Protein AF-A0A527YLE9-F1 (afdb_monomer)

Sequence (85 aa):
FVHAQEPVYEDAIGILRRGMMCTPYMEFIFPRLASSASDGVLEPYAIRSLEEANAYISSPLLGGRYRECVGTLQRLVNFSADTVF

Secondary structure (DSSP, 8-state):
-HHHHTTTHHHHHHHHHTT---HHHHHHHSPPB---TTS----TT-B-SHHHHHHHHHSTTHHHHHHHHHHHHHH-TTS-HHHH-

pLDDT: mean 77.14, std 12.68, range [49.44, 91.06]

Nearest PDB structures (foldseek):
  2jek-assembly1_A  TM=8.862E-01  e=1.121E-03  Mycobacterium tuberculos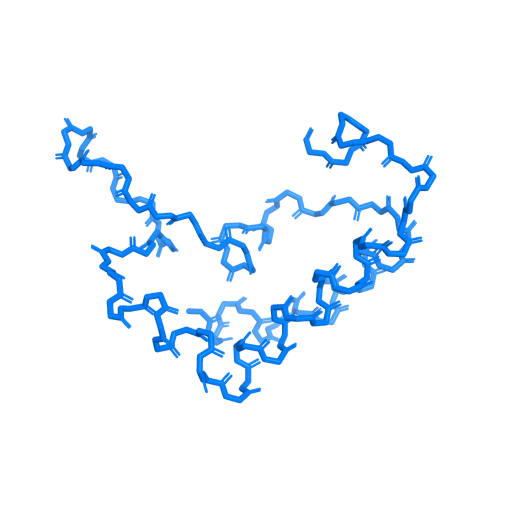is H37Rv

Radius of gyration: 13.51 Å; Cα contacts (8 Å, |Δi|>4): 68; chains: 1; bounding box: 25×30×38 Å

Mean predicted aligned error: 7.73 Å

Solvent-accessible surface area (backbone atoms only — not comparable to full-atom values): 5135 Å² total; per-residue (Å²): 94,69,80,73,35,66,88,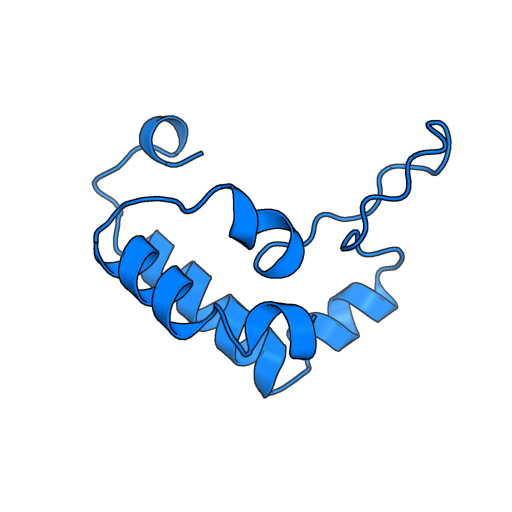41,42,71,59,49,51,52,40,38,70,72,68,41,64,59,76,91,53,37,52,61,63,57,49,48,70,57,71,74,88,81,76,81,72,77,60,96,47,46,36,84,42,72,66,54,49,49,52,43,53,69,30,74,64,56,22,45,51,38,51,51,51,52,55,41,56,66,68,40,73,90,55,57,64,77,80,52,101

Foldseek 3Di:
DCVLCVVCLVVQLVCLLVVEHDVVCCCQLVPAADDDCPPVDDPPRHDPDPVSVCVQLVPCVNVVSSVSSVVSNVVSVVDDVVRHD

Structure (mmCIF, N/CA/C/O backbone):
data_AF-A0A527YLE9-F1
#
_entry.id   AF-A0A527YLE9-F1
#
loop_
_atom_site.group_PDB
_atom_site.id
_atom_site.type_symbol
_atom_site.label_atom_id
_atom_site.label_alt_id
_atom_site.label_comp_id
_atom_site.label_asym_id
_atom_site.label_entity_id
_atom_site.label_seq_id
_atom_site.pdbx_PDB_ins_code
_atom_site.Cartn_x
_atom_site.Cartn_y
_atom_site.Cartn_z
_atom_site.occupancy
_atom_site.B_iso_or_equiv
_atom_site.auth_seq_id
_atom_site.auth_comp_id
_atom_site.auth_asym_id
_atom_site.auth_atom_id
_atom_site.pdbx_PDB_model_num
ATOM 1 N N . PHE A 1 1 ? 1.765 7.619 5.027 1.00 80.50 1 PHE A N 1
ATOM 2 C CA . PHE A 1 1 ? 1.579 6.631 3.941 1.00 80.50 1 PHE A CA 1
ATOM 3 C C . PHE A 1 1 ? 1.427 7.266 2.562 1.00 80.50 1 PHE A C 1
ATOM 5 O O . PHE A 1 1 ? 2.316 7.062 1.753 1.00 80.50 1 PHE A O 1
ATOM 12 N N . VAL A 1 2 ? 0.378 8.057 2.281 1.00 85.81 2 VAL A N 1
ATOM 13 C CA . VAL A 1 2 ? 0.130 8.603 0.922 1.00 85.81 2 VAL A CA 1
ATOM 14 C C . VAL A 1 2 ? 1.302 9.439 0.397 1.00 85.81 2 VAL A C 1
ATOM 16 O O . VAL A 1 2 ? 1.876 9.066 -0.616 1.00 85.81 2 VAL A O 1
ATOM 19 N N . HIS A 1 3 ? 1.724 10.481 1.124 1.0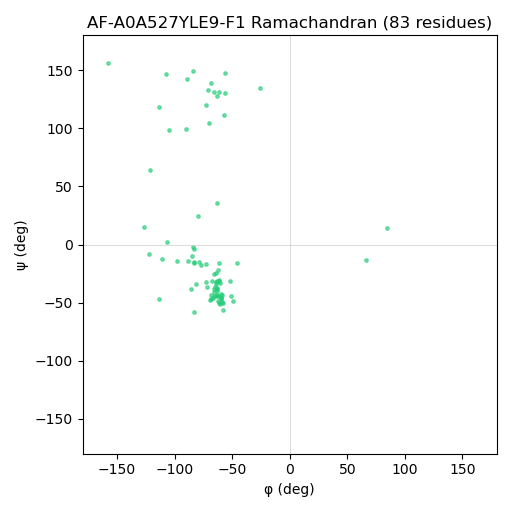0 85.62 3 HIS A N 1
ATOM 20 C CA . HIS A 1 3 ? 2.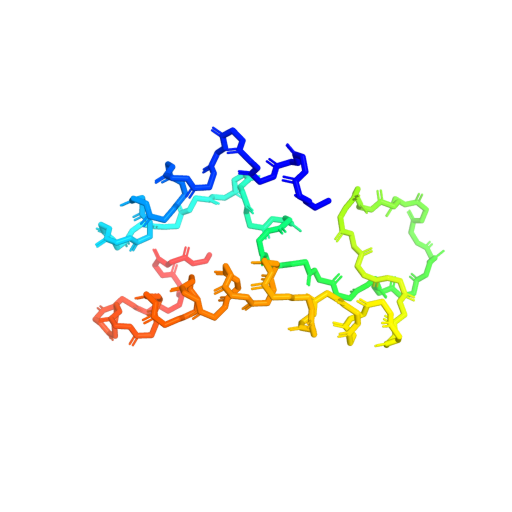865 11.326 0.733 1.00 85.62 3 HIS A CA 1
ATOM 21 C C . HIS A 1 3 ? 4.190 10.568 0.610 1.00 85.62 3 HIS A C 1
ATOM 23 O O . HIS A 1 3 ? 5.017 10.912 -0.222 1.00 85.62 3 HIS A O 1
ATOM 29 N N . ALA A 1 4 ? 4.388 9.534 1.431 1.00 84.06 4 ALA A N 1
ATOM 30 C CA . ALA A 1 4 ? 5.590 8.706 1.377 1.00 84.06 4 ALA A CA 1
ATOM 31 C C . ALA A 1 4 ? 5.605 7.814 0.128 1.00 84.06 4 ALA A C 1
ATOM 33 O O . ALA A 1 4 ? 6.655 7.612 -0.465 1.00 84.06 4 ALA A O 1
ATOM 34 N N . GLN A 1 5 ? 4.437 7.306 -0.280 1.00 83.31 5 GLN A N 1
ATOM 35 C CA . GLN A 1 5 ? 4.291 6.470 -1.468 1.00 83.31 5 GLN A CA 1
ATOM 36 C C . GLN A 1 5 ? 4.219 7.288 -2.759 1.00 83.31 5 GLN A C 1
ATOM 38 O O . GLN A 1 5 ? 4.682 6.821 -3.783 1.00 83.31 5 GLN A O 1
ATOM 43 N N . GLU A 1 6 ? 3.624 8.477 -2.755 1.00 86.44 6 GLU A N 1
ATOM 44 C CA . GLU A 1 6 ? 3.367 9.273 -3.962 1.00 86.44 6 GLU A CA 1
ATOM 45 C C . GLU A 1 6 ? 4.575 9.446 -4.905 1.00 86.44 6 GLU A C 1
ATOM 47 O O . GLU A 1 6 ? 4.414 9.135 -6.084 1.00 86.44 6 GLU A O 1
ATOM 52 N N . PRO A 1 7 ? 5.782 9.819 -4.436 1.00 87.69 7 PRO A N 1
ATOM 53 C CA . PRO A 1 7 ? 6.940 9.982 -5.319 1.00 87.69 7 PRO A CA 1
ATOM 54 C C . PRO A 1 7 ? 7.627 8.668 -5.726 1.00 87.69 7 PRO A C 1
ATOM 56 O O . PRO A 1 7 ? 8.446 8.677 -6.637 1.00 87.69 7 PRO A O 1
ATOM 59 N N . VAL A 1 8 ? 7.342 7.552 -5.049 1.00 84.31 8 VAL A N 1
ATOM 60 C CA . VAL A 1 8 ? 8.091 6.284 -5.198 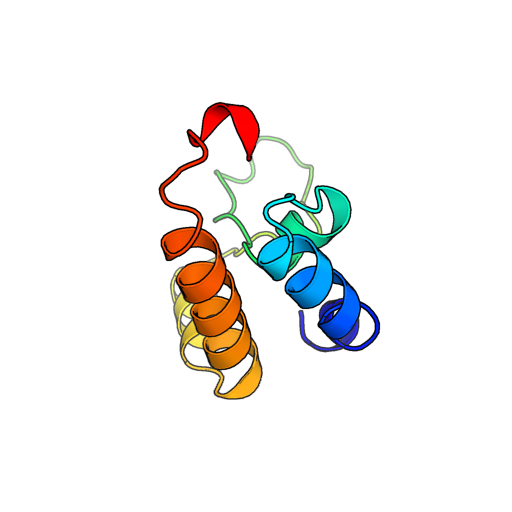1.00 84.31 8 VAL A CA 1
ATOM 61 C C . VAL A 1 8 ? 7.219 5.104 -5.614 1.00 84.31 8 VAL A C 1
ATOM 63 O O . VAL A 1 8 ? 7.740 4.034 -5.897 1.00 84.31 8 VAL A O 1
ATOM 66 N N . TYR A 1 9 ? 5.894 5.261 -5.645 1.00 85.62 9 TYR A N 1
ATOM 67 C CA . TYR A 1 9 ? 4.960 4.165 -5.891 1.00 85.62 9 TYR A CA 1
ATOM 68 C C . TYR A 1 9 ? 5.135 3.578 -7.290 1.00 85.62 9 TYR A C 1
ATOM 70 O O . TYR A 1 9 ? 5.165 2.359 -7.436 1.00 85.62 9 TYR A O 1
ATOM 78 N N . GLU A 1 10 ? 5.282 4.437 -8.301 1.00 86.31 10 GLU A N 1
ATOM 79 C CA . GLU A 1 10 ? 5.500 3.999 -9.683 1.00 86.31 10 GLU A CA 1
ATOM 80 C C . GLU A 1 10 ? 6.818 3.230 -9.838 1.00 86.31 10 GLU A C 1
ATOM 82 O O . GLU A 1 10 ? 6.870 2.208 -10.526 1.00 86.31 10 GLU A O 1
ATOM 87 N N . ASP A 1 11 ? 7.862 3.667 -9.135 1.00 86.75 11 ASP A N 1
ATOM 88 C CA . ASP A 1 11 ? 9.156 2.987 -9.115 1.00 86.75 11 ASP A CA 1
ATOM 89 C C . ASP A 1 11 ? 9.051 1.639 -8.386 1.00 86.75 11 ASP A C 1
ATOM 91 O O . ASP A 1 11 ? 9.424 0.592 -8.917 1.00 86.75 11 ASP A O 1
ATOM 95 N N . ALA A 1 12 ? 8.416 1.633 -7.210 1.00 85.06 12 ALA A N 1
ATOM 96 C CA . ALA A 1 12 ? 8.204 0.444 -6.397 1.00 85.06 12 ALA A CA 1
ATOM 97 C C . ALA A 1 12 ? 7.416 -0.636 -7.152 1.00 85.06 12 ALA A C 1
ATOM 99 O O . ALA A 1 12 ? 7.853 -1.786 -7.211 1.00 85.06 12 ALA A O 1
ATOM 100 N N . ILE A 1 13 ? 6.284 -0.286 -7.777 1.00 85.56 13 ILE A N 1
ATOM 101 C CA . ILE A 1 13 ? 5.504 -1.252 -8.560 1.00 85.56 13 ILE A CA 1
ATOM 102 C C . ILE A 1 13 ? 6.262 -1.696 -9.818 1.00 85.56 13 ILE A C 1
ATOM 104 O O . ILE A 1 13 ? 6.138 -2.849 -10.228 1.00 85.56 13 ILE A O 1
ATOM 108 N N . GLY A 1 14 ? 7.087 -0.827 -10.410 1.00 86.69 14 GLY A N 1
ATOM 109 C CA . GLY A 1 14 ? 7.978 -1.171 -11.516 1.00 86.69 14 GLY A CA 1
ATOM 110 C C . GLY A 1 14 ? 9.016 -2.229 -11.133 1.00 86.69 14 GLY A C 1
ATOM 111 O O . GLY A 1 14 ? 9.216 -3.188 -11.880 1.00 86.69 14 GLY A O 1
ATOM 112 N N . ILE A 1 15 ? 9.633 -2.094 -9.958 1.00 82.81 15 ILE A N 1
ATOM 113 C CA . ILE A 1 15 ? 10.600 -3.053 -9.404 1.00 82.81 15 ILE A CA 1
ATOM 114 C C . ILE A 1 15 ? 9.906 -4.382 -9.074 1.00 82.81 15 ILE A C 1
ATOM 116 O O . ILE A 1 15 ? 10.369 -5.440 -9.509 1.00 82.81 15 ILE A O 1
ATOM 120 N N . LEU A 1 16 ? 8.739 -4.328 -8.422 1.00 82.06 16 LEU A N 1
ATOM 121 C CA . LEU A 1 16 ? 7.931 -5.514 -8.115 1.00 82.06 16 LEU A CA 1
ATOM 122 C C . LEU A 1 16 ? 7.512 -6.262 -9.387 1.00 82.06 16 LEU A C 1
ATOM 124 O O . LEU A 1 16 ? 7.615 -7.482 -9.456 1.00 82.06 16 LEU A O 1
ATOM 128 N N . ARG A 1 17 ? 7.100 -5.550 -10.442 1.00 82.94 17 ARG A N 1
ATOM 129 C CA . ARG A 1 17 ? 6.755 -6.162 -11.739 1.00 82.94 17 ARG A CA 1
ATOM 130 C C . ARG A 1 17 ? 7.943 -6.843 -12.418 1.00 82.94 17 ARG A C 1
ATOM 132 O O . ARG A 1 17 ? 7.732 -7.750 -13.216 1.00 82.94 17 ARG A O 1
ATOM 139 N N . ARG A 1 18 ? 9.175 -6.426 -12.111 1.00 82.44 18 ARG A N 1
ATOM 140 C CA . ARG A 1 18 ? 10.412 -7.053 -12.606 1.00 82.44 18 ARG A CA 1
ATOM 141 C C . ARG A 1 18 ? 10.849 -8.263 -11.779 1.00 82.44 18 ARG A C 1
ATOM 143 O O . ARG A 1 18 ? 11.838 -8.892 -12.135 1.00 82.44 18 ARG A O 1
ATOM 150 N N . GLY A 1 19 ? 10.133 -8.597 -10.707 1.00 77.19 19 GLY A N 1
ATOM 151 C CA . GLY A 1 19 ? 10.467 -9.730 -9.850 1.00 77.19 19 GLY A CA 1
ATOM 152 C C . GLY A 1 19 ? 11.500 -9.436 -8.771 1.00 77.19 19 GLY A C 1
ATOM 153 O O . GLY A 1 19 ? 12.040 -10.366 -8.188 1.00 77.19 19 GLY A O 1
ATOM 154 N N . MET A 1 20 ? 11.781 -8.162 -8.503 1.00 73.69 20 MET A N 1
ATOM 155 C CA . MET A 1 20 ? 12.689 -7.750 -7.436 1.00 73.69 20 MET A CA 1
ATOM 156 C C . MET A 1 20 ? 11.890 -7.136 -6.288 1.00 73.69 20 MET A C 1
ATOM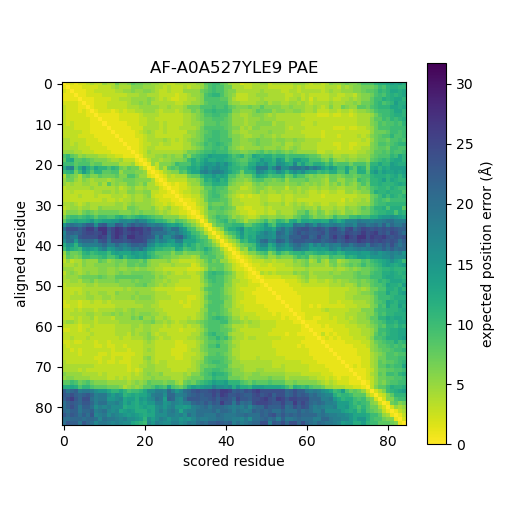 158 O O . MET A 1 20 ? 10.875 -6.475 -6.515 1.00 73.69 20 MET A O 1
ATOM 162 N N . MET A 1 21 ? 12.350 -7.317 -5.051 1.00 68.06 21 MET A N 1
ATOM 163 C CA . MET A 1 21 ? 11.843 -6.525 -3.933 1.00 68.06 21 MET A CA 1
ATOM 164 C C . MET A 1 21 ? 12.641 -5.250 -3.761 1.00 68.06 21 MET A C 1
ATOM 166 O O . MET A 1 21 ? 13.860 -5.229 -3.907 1.00 68.06 21 MET A O 1
ATOM 170 N N . CYS A 1 22 ? 11.933 -4.184 -3.405 1.00 67.12 22 CYS A N 1
ATOM 171 C CA . CYS A 1 22 ? 12.551 -2.927 -3.036 1.00 67.12 22 CYS A CA 1
ATOM 172 C C . CYS A 1 22 ? 12.483 -2.747 -1.519 1.00 67.12 22 CYS A C 1
ATOM 174 O O . CYS A 1 22 ? 11.463 -2.305 -0.990 1.00 67.12 22 CYS A O 1
ATOM 176 N N . THR A 1 23 ? 13.575 -3.070 -0.830 1.00 64.56 23 THR A N 1
ATOM 177 C CA . THR A 1 23 ? 13.713 -2.991 0.631 1.00 64.56 23 THR A CA 1
ATOM 178 C C . THR A 1 23 ? 13.304 -1.634 1.242 1.00 64.56 23 THR A C 1
ATOM 180 O O . THR A 1 23 ? 12.552 -1.655 2.214 1.00 64.56 23 THR A O 1
ATOM 183 N N . PRO A 1 24 ? 13.680 -0.451 0.697 1.00 73.62 24 PRO A N 1
ATOM 184 C CA . PRO A 1 24 ? 13.363 0.831 1.344 1.00 73.62 24 PRO A CA 1
ATOM 185 C C . PRO A 1 24 ? 11.883 1.236 1.263 1.00 73.62 24 PRO A C 1
ATOM 187 O O . PRO A 1 24 ? 11.450 2.118 2.000 1.00 73.62 24 PRO A O 1
ATOM 190 N N . TYR A 1 25 ? 11.095 0.633 0.367 1.00 78.56 25 TYR A N 1
ATOM 191 C CA . TYR A 1 25 ? 9.682 0.991 0.185 1.00 78.56 25 TYR A CA 1
ATOM 192 C C . TYR A 1 25 ? 8.725 0.054 0.925 1.00 78.56 25 TYR A C 1
ATOM 194 O O . TYR A 1 25 ? 7.545 0.368 1.103 1.00 78.56 25 TYR A O 1
ATOM 202 N N . MET A 1 26 ? 9.225 -1.095 1.385 1.00 77.25 26 MET A N 1
ATOM 203 C CA . MET A 1 26 ? 8.405 -2.107 2.044 1.00 77.25 26 MET A CA 1
ATOM 204 C C . MET A 1 26 ? 7.797 -1.615 3.352 1.00 77.25 26 MET A C 1
ATOM 206 O O . MET A 1 26 ? 6.660 -1.967 3.635 1.00 77.25 26 MET A O 1
ATOM 210 N N . GLU A 1 27 ? 8.483 -0.756 4.106 1.00 77.06 27 GLU A N 1
ATOM 211 C CA . GLU A 1 27 ? 8.006 -0.303 5.419 1.00 77.06 27 GLU A CA 1
ATOM 212 C C . GLU A 1 27 ? 6.668 0.445 5.359 1.00 77.06 27 GLU A C 1
ATOM 214 O O . GLU A 1 27 ? 5.856 0.354 6.274 1.00 77.06 27 GLU A O 1
ATOM 219 N N . PHE A 1 28 ? 6.397 1.163 4.266 1.00 81.69 28 PHE A N 1
ATOM 220 C CA . PHE A 1 28 ? 5.159 1.931 4.097 1.00 81.69 28 PHE A CA 1
ATOM 221 C C . PHE A 1 28 ? 4.208 1.369 3.033 1.00 81.69 28 PHE A C 1
ATOM 223 O O . PHE A 1 28 ? 3.050 1.804 2.971 1.00 81.69 28 PHE A O 1
ATOM 230 N N . ILE A 1 29 ? 4.658 0.431 2.191 1.00 81.81 29 ILE A N 1
ATOM 231 C CA . ILE A 1 29 ? 3.796 -0.357 1.289 1.00 81.81 29 ILE A CA 1
ATOM 232 C C . ILE A 1 29 ? 3.228 -1.582 2.019 1.00 81.81 29 ILE A C 1
ATOM 234 O O . ILE A 1 29 ? 2.056 -1.899 1.847 1.00 81.81 29 ILE A O 1
ATOM 238 N N . PHE A 1 30 ? 4.027 -2.226 2.868 1.00 82.44 30 PHE A N 1
ATOM 239 C CA . PHE A 1 30 ? 3.665 -3.368 3.711 1.00 82.44 30 PHE A CA 1
ATOM 240 C C . PHE A 1 30 ? 3.903 -3.036 5.189 1.00 82.44 30 PHE A C 1
ATOM 242 O O . PHE A 1 30 ? 4.758 -3.645 5.837 1.00 82.44 30 PHE A O 1
ATOM 249 N N . PRO A 1 31 ? 3.163 -2.059 5.738 1.00 81.44 31 PRO A N 1
ATOM 250 C CA . PRO A 1 31 ? 3.351 -1.655 7.120 1.00 81.44 31 PRO A CA 1
ATOM 251 C C . PRO A 1 31 ? 3.067 -2.817 8.074 1.00 81.44 31 PRO A C 1
ATOM 253 O O . PRO A 1 31 ? 2.053 -3.513 7.966 1.00 81.44 31 PRO A O 1
ATOM 256 N N . ARG A 1 32 ? 3.991 -3.039 9.011 1.00 81.69 32 ARG A N 1
ATOM 257 C CA . ARG A 1 32 ? 3.874 -4.081 10.035 1.00 81.69 32 ARG A CA 1
ATOM 258 C C . ARG A 1 32 ? 3.052 -3.560 11.207 1.00 81.69 32 ARG A C 1
ATOM 260 O O . ARG A 1 32 ? 3.065 -2.367 11.510 1.00 81.69 32 ARG A O 1
ATOM 267 N N . LEU A 1 33 ? 2.338 -4.461 11.879 1.00 80.38 33 LEU A N 1
ATOM 268 C CA . LEU A 1 33 ? 1.714 -4.130 13.156 1.00 80.38 33 LEU A CA 1
ATOM 269 C C . LEU A 1 33 ? 2.824 -3.855 14.175 1.00 80.38 33 LEU A C 1
ATOM 271 O O . LEU A 1 33 ? 3.752 -4.658 14.295 1.00 80.38 33 LEU A O 1
ATOM 275 N N . ALA A 1 34 ? 2.722 -2.742 14.897 1.00 78.06 34 ALA A N 1
ATOM 276 C CA . ALA A 1 34 ? 3.629 -2.422 15.984 1.00 78.06 34 ALA A CA 1
ATOM 277 C C . ALA A 1 34 ? 3.583 -3.562 17.012 1.00 78.06 34 ALA A C 1
ATOM 279 O O . ALA A 1 34 ? 2.565 -3.781 17.673 1.00 78.06 34 ALA A O 1
ATOM 280 N N . SER A 1 35 ? 4.679 -4.315 17.126 1.00 62.19 35 SER A N 1
ATOM 281 C CA . SER A 1 35 ? 4.857 -5.229 18.250 1.00 62.19 35 SER A CA 1
ATOM 282 C C . SER A 1 35 ? 5.046 -4.368 19.499 1.00 62.19 35 SER A C 1
ATOM 284 O O . SER A 1 35 ? 5.674 -3.317 19.409 1.00 62.19 35 SER A O 1
ATOM 286 N N . SER A 1 36 ? 4.427 -4.763 20.615 1.00 58.09 36 SER A N 1
ATOM 287 C CA . SER A 1 36 ? 4.333 -4.025 21.887 1.00 58.09 36 SER A CA 1
ATOM 288 C C . SER A 1 36 ? 5.478 -3.032 22.139 1.00 58.09 36 SER A C 1
ATOM 290 O O . SER A 1 36 ? 6.643 -3.391 21.985 1.00 58.09 36 SER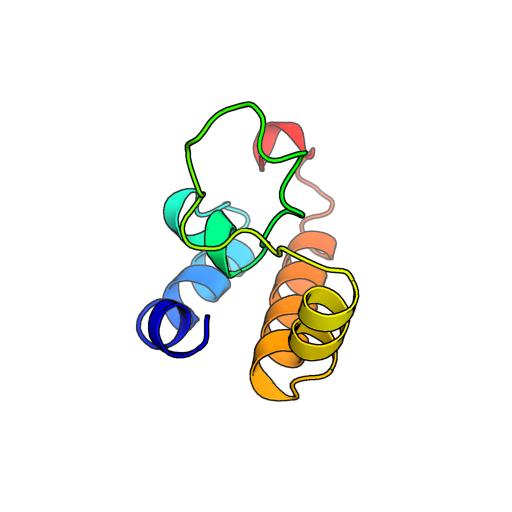 A O 1
ATOM 292 N N . ALA A 1 37 ? 5.130 -1.815 22.578 1.00 52.47 37 ALA A N 1
ATOM 293 C CA . ALA A 1 37 ? 5.982 -0.632 22.778 1.00 52.47 37 ALA A CA 1
ATOM 294 C C . ALA A 1 37 ? 7.094 -0.772 23.848 1.00 52.47 37 ALA A C 1
ATOM 296 O O . ALA A 1 37 ? 7.392 0.170 24.578 1.00 52.47 37 ALA A O 1
ATOM 297 N N . SER A 1 38 ? 7.697 -1.950 23.977 1.00 52.53 38 SER A N 1
ATOM 298 C CA . SER A 1 38 ? 8.768 -2.251 24.919 1.00 52.53 38 SER A CA 1
ATOM 299 C C . SER A 1 38 ? 10.149 -1.834 24.411 1.00 52.53 38 SER A C 1
ATOM 301 O O . SER A 1 38 ? 11.048 -1.724 25.234 1.00 52.53 38 SER A O 1
ATOM 303 N N . ASP A 1 39 ? 10.322 -1.549 23.113 1.00 49.44 39 ASP A N 1
ATOM 304 C CA . ASP A 1 39 ? 11.647 -1.237 22.543 1.00 49.44 39 ASP A CA 1
ATOM 305 C C . ASP A 1 39 ? 11.871 0.246 22.191 1.00 49.44 39 ASP A C 1
ATOM 307 O O . ASP A 1 39 ? 12.929 0.622 21.707 1.00 49.44 39 ASP A O 1
ATOM 311 N N . GLY A 1 40 ? 10.903 1.135 22.447 1.00 50.06 40 GLY A N 1
ATOM 312 C CA . GLY A 1 40 ? 11.088 2.595 22.330 1.00 50.06 40 GLY A CA 1
ATOM 313 C C . GLY A 1 40 ? 11.345 3.147 20.915 1.00 50.06 40 GLY A C 1
ATOM 314 O O . GLY A 1 40 ? 11.208 4.352 20.706 1.00 50.06 40 GLY A O 1
ATOM 315 N N . VAL A 1 41 ? 11.648 2.298 19.931 1.00 53.75 41 VAL A N 1
ATOM 316 C CA . VAL A 1 41 ? 11.809 2.675 18.527 1.00 53.75 41 VAL A CA 1
ATOM 317 C C . VAL A 1 41 ? 10.456 2.563 17.837 1.00 53.75 41 VAL A C 1
ATOM 319 O O . VAL A 1 41 ? 9.995 1.485 17.467 1.00 53.75 41 VAL A O 1
ATOM 322 N N . LEU A 1 42 ? 9.785 3.704 17.681 1.00 58.47 42 LEU A N 1
ATOM 323 C CA . LEU A 1 42 ? 8.654 3.801 16.770 1.00 58.47 42 LEU A CA 1
ATOM 324 C C . LEU A 1 42 ? 9.178 3.717 15.336 1.00 58.47 42 LEU A C 1
ATOM 326 O O . LEU A 1 42 ? 9.705 4.702 14.818 1.00 58.47 42 LEU A O 1
ATOM 330 N N . GLU A 1 43 ? 8.998 2.567 14.684 1.00 69.31 43 GLU A N 1
ATOM 331 C CA . GLU A 1 43 ? 9.142 2.512 13.231 1.00 69.31 43 GLU A CA 1
ATOM 332 C C . GLU A 1 43 ? 8.176 3.538 12.608 1.00 69.31 43 GLU A C 1
ATOM 334 O O . GLU A 1 43 ? 6.991 3.581 12.973 1.00 69.31 43 GLU A O 1
ATOM 339 N N . PRO A 1 44 ? 8.654 4.396 11.690 1.00 70.12 44 PRO A N 1
ATOM 340 C CA . PRO A 1 44 ? 7.909 5.563 11.212 1.00 70.12 44 PRO A CA 1
ATOM 341 C C . PRO A 1 44 ? 6.587 5.212 10.510 1.00 70.12 44 PRO A C 1
ATOM 343 O O . PRO A 1 44 ? 5.725 6.079 10.359 1.00 70.12 44 PRO A O 1
ATOM 346 N N . TYR A 1 45 ? 6.407 3.949 10.112 1.00 75.75 45 TYR A N 1
ATOM 347 C CA . TYR A 1 45 ? 5.247 3.452 9.374 1.00 75.75 45 TYR A CA 1
ATOM 348 C C . TYR A 1 45 ? 4.567 2.234 10.018 1.00 75.75 45 TYR A C 1
ATOM 350 O O . TYR A 1 45 ? 3.757 1.577 9.363 1.00 75.75 45 TYR A O 1
ATOM 358 N N . ALA A 1 46 ? 4.853 1.932 11.288 1.00 81.50 46 ALA A N 1
ATOM 359 C CA . ALA A 1 46 ? 4.194 0.828 11.980 1.00 81.50 46 ALA A CA 1
ATOM 360 C C . ALA A 1 46 ? 2.725 1.139 12.297 1.00 81.50 46 ALA A C 1
ATOM 362 O O . ALA A 1 46 ? 2.406 2.188 12.863 1.00 81.50 46 ALA A O 1
ATOM 363 N N . ILE A 1 47 ? 1.846 0.179 11.996 1.00 84.69 47 ILE A N 1
ATOM 364 C CA . ILE A 1 47 ? 0.424 0.262 12.325 1.00 84.69 47 ILE A CA 1
ATOM 365 C C . ILE A 1 47 ? 0.243 0.061 13.825 1.00 84.69 47 ILE A C 1
ATOM 367 O O . ILE A 1 47 ? 0.570 -0.999 14.358 1.00 84.69 47 ILE A O 1
ATOM 371 N N . ARG A 1 48 ? -0.329 1.048 14.514 1.00 82.88 48 ARG A N 1
ATOM 372 C CA . ARG A 1 48 ? -0.429 1.029 15.986 1.00 82.88 48 ARG A CA 1
ATOM 373 C C . ARG A 1 48 ? -1.678 0.343 16.521 1.00 82.88 48 ARG A C 1
ATOM 375 O O . ARG A 1 48 ? -1.774 0.084 17.718 1.00 82.88 48 ARG A O 1
ATOM 382 N N . SER A 1 49 ? -2.675 0.100 15.676 1.00 83.62 49 SER A N 1
ATOM 383 C CA . SER A 1 49 ? -3.973 -0.428 16.100 1.00 83.62 49 SER A CA 1
ATOM 384 C C . SER A 1 49 ? -4.710 -1.116 14.959 1.00 83.62 49 SER A C 1
ATOM 386 O O . SER A 1 49 ? -4.515 -0.804 13.786 1.00 83.62 49 SER A O 1
ATOM 388 N N . LEU A 1 50 ? -5.621 -2.023 15.311 1.00 84.25 50 LEU A N 1
ATOM 389 C CA . LEU A 1 50 ? -6.464 -2.718 14.339 1.00 84.25 50 LEU A CA 1
ATOM 390 C C . LEU A 1 50 ? -7.393 -1.752 13.579 1.00 84.25 50 LEU A C 1
ATOM 392 O O . LEU A 1 50 ? -7.671 -1.972 12.403 1.00 84.25 50 LEU A O 1
ATOM 396 N N . GLU A 1 51 ? -7.828 -0.656 14.206 1.00 87.12 51 GLU A N 1
ATOM 397 C CA . GLU A 1 51 ? -8.565 0.419 13.523 1.00 87.12 51 GLU A CA 1
ATOM 398 C C . GLU A 1 51 ? -7.722 1.100 12.440 1.00 87.12 51 GLU A C 1
ATOM 400 O O . GLU A 1 51 ? -8.197 1.296 11.324 1.00 87.12 51 GLU A O 1
ATOM 405 N N . GLU A 1 52 ? -6.452 1.388 12.727 1.00 85.19 52 GLU A N 1
ATOM 406 C CA . GLU A 1 52 ? -5.530 1.986 11.759 1.00 85.19 52 GLU A CA 1
ATOM 407 C C . GLU A 1 52 ? -5.247 1.022 10.593 1.00 85.19 52 GLU A C 1
ATOM 409 O O . GLU A 1 52 ? -5.249 1.441 9.435 1.00 85.19 52 GLU A O 1
ATOM 414 N N . ALA A 1 53 ? -5.126 -0.285 10.869 1.00 87.44 53 ALA A N 1
ATOM 415 C CA . ALA A 1 53 ? -5.024 -1.316 9.831 1.00 87.44 53 ALA A CA 1
ATOM 416 C C . ALA A 1 53 ? -6.251 -1.336 8.913 1.00 87.44 53 ALA A C 1
ATOM 418 O O . ALA A 1 53 ? -6.127 -1.358 7.685 1.00 87.44 53 ALA A O 1
ATOM 419 N N . ASN A 1 54 ? -7.448 -1.299 9.503 1.00 88.56 54 ASN A N 1
ATOM 420 C CA . ASN A 1 54 ? -8.691 -1.277 8.743 1.00 88.56 54 ASN A CA 1
ATOM 421 C C . ASN A 1 54 ? -8.833 0.009 7.930 1.00 88.56 54 ASN A C 1
ATOM 423 O O . ASN A 1 54 ? -9.237 -0.059 6.770 1.00 88.56 54 ASN A O 1
ATOM 427 N N . ALA A 1 55 ? -8.465 1.162 8.490 1.00 89.38 55 ALA A N 1
ATOM 428 C CA . ALA A 1 55 ? -8.473 2.435 7.780 1.00 89.38 55 ALA A CA 1
ATOM 429 C C . ALA A 1 55 ? -7.488 2.433 6.597 1.00 89.38 55 ALA A C 1
ATOM 431 O O . ALA A 1 55 ? -7.828 2.905 5.510 1.00 89.38 55 ALA A O 1
ATOM 432 N N . TYR A 1 56 ? -6.301 1.843 6.774 1.00 87.62 56 TYR A N 1
ATOM 433 C CA . TYR A 1 56 ? -5.306 1.695 5.713 1.00 87.62 56 TYR A CA 1
ATOM 434 C C . TYR A 1 56 ? -5.849 0.862 4.544 1.00 87.62 56 TYR A C 1
ATOM 436 O O . TYR A 1 56 ? -5.819 1.310 3.399 1.00 87.62 56 TYR A O 1
ATOM 444 N N . ILE A 1 57 ? -6.396 -0.326 4.827 1.00 86.25 57 ILE A N 1
ATOM 445 C CA . ILE A 1 57 ? -6.903 -1.244 3.792 1.00 86.25 57 ILE A CA 1
ATOM 446 C C . ILE A 1 57 ? -8.212 -0.741 3.166 1.00 86.25 57 ILE A C 1
ATOM 448 O O . ILE A 1 57 ? -8.454 -0.977 1.982 1.00 86.25 57 ILE A O 1
ATOM 452 N N . SER A 1 58 ? -9.058 -0.050 3.932 1.00 91.06 58 SER A N 1
ATOM 453 C CA . SER A 1 58 ? -10.335 0.488 3.437 1.00 91.06 58 SER A CA 1
ATOM 454 C C . SER A 1 58 ? -10.161 1.746 2.588 1.00 91.06 58 SER A C 1
ATOM 456 O O . SER A 1 58 ? -11.069 2.118 1.847 1.00 91.06 58 SER A O 1
ATOM 458 N N . SER A 1 59 ? -9.005 2.410 2.671 1.00 90.31 59 SER A N 1
ATOM 459 C CA . SER A 1 59 ? -8.705 3.556 1.821 1.00 90.31 59 SER A CA 1
ATOM 460 C C . SER A 1 59 ? -8.669 3.126 0.348 1.00 90.31 59 SER A C 1
ATOM 462 O O . SER A 1 59 ? -7.914 2.214 0.002 1.00 90.31 59 SER A O 1
ATOM 464 N N . PRO A 1 60 ? -9.411 3.794 -0.555 1.00 89.69 60 PRO A N 1
ATOM 465 C CA . PRO A 1 60 ? -9.422 3.436 -1.974 1.00 89.69 60 PRO A CA 1
ATOM 466 C C . PRO A 1 60 ? -8.036 3.567 -2.615 1.00 89.69 60 PRO A C 1
ATOM 468 O O . PRO A 1 60 ? -7.695 2.806 -3.516 1.00 89.69 60 PRO A O 1
ATOM 471 N N . LEU A 1 61 ? -7.216 4.498 -2.119 1.00 89.50 61 LEU A N 1
ATOM 472 C CA . LEU A 1 61 ? -5.865 4.719 -2.616 1.00 89.50 61 LEU A CA 1
ATOM 473 C C . LEU A 1 61 ? -4.872 3.742 -1.974 1.00 89.50 61 LEU A C 1
ATOM 475 O O . LEU A 1 61 ? -4.243 2.969 -2.688 1.00 89.50 61 LEU A O 1
ATOM 479 N N . LEU A 1 62 ? -4.743 3.729 -0.641 1.00 88.81 62 LEU A N 1
ATOM 480 C CA . LEU A 1 62 ? -3.748 2.877 0.034 1.00 88.81 62 LEU A CA 1
ATOM 481 C C . LEU A 1 62 ? -4.086 1.388 -0.088 1.00 88.81 62 LEU A C 1
ATOM 483 O O . LEU A 1 62 ? -3.216 0.589 -0.422 1.00 88.81 62 LEU A O 1
ATOM 487 N N . GLY A 1 63 ? -5.353 1.018 0.100 1.00 88.19 63 GLY A N 1
ATOM 488 C CA . GLY A 1 63 ? -5.828 -0.350 -0.082 1.00 88.19 63 GLY A CA 1
ATOM 489 C C . GLY A 1 63 ? -5.732 -0.820 -1.533 1.00 88.19 63 GLY A C 1
ATOM 490 O O . GLY A 1 63 ? -5.374 -1.973 -1.781 1.00 88.19 63 GLY A O 1
ATOM 491 N N . GLY A 1 64 ? -5.989 0.072 -2.497 1.00 90.62 64 GLY A N 1
ATOM 492 C CA . GLY A 1 64 ? -5.791 -0.202 -3.922 1.00 90.62 64 GLY A CA 1
ATOM 493 C C . GLY A 1 64 ? -4.329 -0.508 -4.244 1.00 90.62 64 GLY A C 1
ATOM 494 O O . GLY A 1 64 ? -4.028 -1.562 -4.805 1.00 90.62 64 GLY A O 1
ATOM 495 N N . ARG A 1 65 ? -3.418 0.362 -3.792 1.00 89.50 65 ARG A N 1
ATOM 496 C CA . ARG A 1 65 ? -1.966 0.189 -3.940 1.00 89.50 65 ARG A CA 1
ATOM 497 C C . ARG A 1 65 ? -1.461 -1.089 -3.273 1.00 89.50 65 ARG A C 1
ATOM 499 O O . ARG A 1 65 ? -0.717 -1.850 -3.881 1.00 89.50 65 ARG A O 1
ATOM 506 N N . TYR A 1 66 ? -1.917 -1.370 -2.054 1.00 88.38 66 TYR A N 1
ATOM 507 C CA . TYR A 1 66 ? -1.572 -2.593 -1.331 1.00 88.38 66 TYR A CA 1
ATOM 508 C C . TYR A 1 66 ? -1.971 -3.849 -2.115 1.00 88.38 66 TYR A C 1
ATOM 510 O O . TYR A 1 66 ? -1.147 -4.732 -2.345 1.00 88.38 66 TYR A O 1
ATOM 518 N N . ARG A 1 67 ? -3.226 -3.919 -2.581 1.00 88.75 67 ARG A N 1
ATOM 519 C CA . AR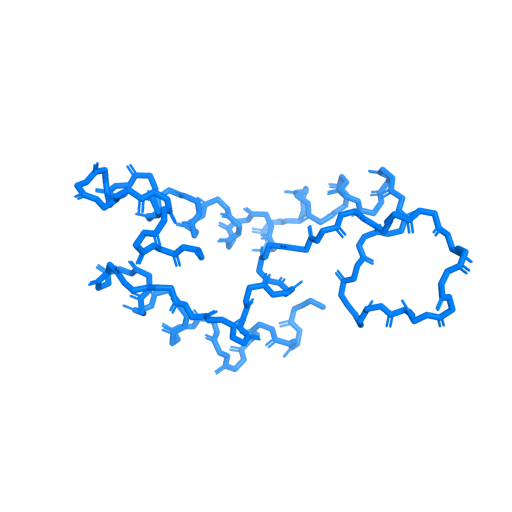G A 1 67 ? -3.727 -5.057 -3.368 1.00 88.75 67 ARG A CA 1
ATOM 520 C C . ARG A 1 67 ? -2.990 -5.213 -4.695 1.00 88.75 67 ARG A C 1
ATOM 522 O O . ARG A 1 67 ? -2.743 -6.342 -5.107 1.00 88.75 67 ARG A O 1
ATOM 529 N N . GLU A 1 68 ? -2.626 -4.114 -5.351 1.00 89.19 68 GLU A N 1
ATOM 530 C CA . GLU A 1 68 ? -1.850 -4.151 -6.592 1.00 89.19 68 GLU A CA 1
ATOM 531 C C . GLU A 1 68 ? -0.432 -4.699 -6.366 1.00 89.19 68 GLU A C 1
ATOM 533 O O . GLU A 1 68 ? 0.015 -5.579 -7.110 1.00 89.19 68 GLU A O 1
ATOM 538 N N . CYS A 1 69 ? 0.252 -4.252 -5.309 1.00 86.81 69 CYS A N 1
ATOM 539 C CA . CYS A 1 69 ? 1.561 -4.776 -4.919 1.00 86.81 69 CYS A CA 1
ATOM 540 C C . CYS A 1 69 ? 1.490 -6.265 -4.551 1.00 86.81 69 CYS A C 1
ATOM 542 O O . CYS A 1 69 ? 2.264 -7.059 -5.085 1.00 86.81 69 CYS A O 1
ATOM 544 N N . VAL A 1 70 ? 0.531 -6.670 -3.706 1.00 85.44 70 VAL A N 1
ATOM 545 C CA . VAL A 1 70 ? 0.311 -8.083 -3.339 1.00 85.44 70 VAL A CA 1
ATOM 546 C C . VAL A 1 70 ? -0.004 -8.927 -4.570 1.00 85.44 70 VAL A C 1
ATOM 548 O O . VAL A 1 70 ? 0.593 -9.981 -4.753 1.00 85.44 70 VAL A O 1
ATOM 551 N N . GLY A 1 71 ? -0.899 -8.464 -5.445 1.00 87.12 71 GLY A N 1
ATOM 552 C CA . GLY A 1 71 ? -1.253 -9.177 -6.671 1.00 87.12 71 GLY A CA 1
ATOM 553 C C . GLY A 1 71 ? -0.077 -9.301 -7.640 1.00 87.12 71 GLY A C 1
ATOM 554 O O . GLY A 1 71 ? 0.036 -10.297 -8.349 1.00 87.12 71 GLY A O 1
ATOM 555 N N . THR A 1 72 ? 0.824 -8.319 -7.657 1.00 86.12 72 THR A N 1
ATOM 556 C CA . THR A 1 72 ? 2.067 -8.390 -8.434 1.00 86.12 72 THR A CA 1
ATOM 557 C C . THR A 1 72 ? 3.010 -9.431 -7.841 1.00 86.12 72 THR A C 1
ATOM 559 O O . THR A 1 72 ? 3.455 -10.306 -8.577 1.00 86.12 72 THR A O 1
ATOM 562 N N . LEU A 1 73 ? 3.228 -9.415 -6.522 1.00 78.56 73 LEU A N 1
ATOM 563 C CA . LEU A 1 73 ? 4.038 -10.416 -5.818 1.00 78.56 73 LEU A CA 1
ATOM 564 C C . LEU A 1 73 ? 3.502 -11.837 -5.999 1.00 78.56 73 LEU A C 1
ATOM 566 O O . LEU A 1 73 ? 4.259 -12.754 -6.294 1.00 78.56 73 LEU A O 1
ATOM 570 N N . GLN A 1 74 ? 2.185 -12.017 -5.904 1.00 79.69 74 GLN A N 1
ATOM 571 C CA . GLN A 1 74 ? 1.530 -13.304 -6.127 1.00 79.69 74 GLN A CA 1
ATOM 572 C C . GLN A 1 74 ? 1.706 -13.837 -7.549 1.00 79.69 74 GLN A C 1
ATOM 574 O O . GLN A 1 74 ? 1.551 -15.033 -7.743 1.00 79.69 74 GLN A O 1
ATOM 579 N N . ARG A 1 75 ? 2.006 -13.001 -8.551 1.00 79.12 75 ARG A N 1
ATOM 580 C CA . ARG A 1 75 ? 2.327 -13.478 -9.909 1.00 79.12 75 ARG A CA 1
ATOM 581 C C . ARG A 1 75 ? 3.785 -13.895 -10.060 1.00 79.12 75 ARG A C 1
ATOM 583 O O . ARG A 1 75 ? 4.101 -14.620 -10.996 1.00 79.12 75 ARG A O 1
ATOM 590 N N . LEU A 1 76 ? 4.659 -13.499 -9.139 1.00 72.88 76 LEU A N 1
ATOM 591 C CA . LEU A 1 76 ? 6.077 -13.860 -9.138 1.00 72.88 76 LEU A CA 1
ATOM 592 C C . LEU A 1 76 ? 6.334 -15.277 -8.593 1.00 72.88 76 LEU A C 1
ATOM 594 O O . LEU A 1 76 ? 7.442 -15.542 -8.146 1.00 72.88 76 LEU A O 1
ATOM 598 N N . VAL A 1 77 ? 5.348 -16.188 -8.653 1.00 57.03 77 VAL A N 1
ATOM 599 C CA . VAL A 1 77 ? 5.304 -17.559 -8.074 1.00 57.03 77 VAL A CA 1
ATOM 600 C C . VAL A 1 77 ? 6.567 -18.409 -8.308 1.00 57.03 77 VAL A C 1
ATOM 602 O O . VAL A 1 77 ? 6.781 -19.401 -7.622 1.00 57.03 77 VAL A O 1
ATOM 605 N N . ASN A 1 78 ? 7.436 -18.022 -9.239 1.00 55.12 78 ASN A N 1
ATOM 606 C CA . ASN A 1 78 ? 8.720 -18.670 -9.488 1.00 55.12 78 ASN A CA 1
ATOM 607 C C . ASN A 1 78 ? 9.877 -18.232 -8.572 1.00 55.12 78 ASN A C 1
ATOM 609 O O . ASN A 1 78 ? 10.959 -18.805 -8.691 1.00 55.12 78 ASN A O 1
ATOM 613 N N . PHE A 1 79 ? 9.684 -17.264 -7.676 1.00 54.44 79 PHE A N 1
ATOM 614 C CA . PHE A 1 79 ? 10.702 -16.850 -6.713 1.00 54.44 79 PHE A CA 1
ATOM 615 C C . PHE A 1 79 ? 10.243 -17.196 -5.296 1.00 54.44 79 PHE A C 1
ATOM 617 O O . PHE A 1 79 ? 9.198 -16.737 -4.833 1.00 54.44 79 PHE A O 1
ATOM 624 N N . SER A 1 80 ? 11.012 -18.050 -4.616 1.00 53.38 80 SER A N 1
ATOM 625 C CA . SER A 1 80 ? 10.804 -18.351 -3.198 1.00 53.38 80 SER A CA 1
ATOM 626 C C . SER A 1 80 ? 10.833 -17.061 -2.385 1.00 53.38 80 SER A C 1
ATOM 628 O O . SER A 1 80 ? 11.591 -16.149 -2.708 1.00 53.38 80 SER A O 1
ATOM 630 N N . ALA A 1 81 ? 10.058 -17.004 -1.298 1.00 56.34 81 ALA A N 1
ATOM 631 C CA . ALA A 1 81 ? 10.056 -15.860 -0.387 1.00 56.34 81 ALA A CA 1
ATOM 632 C C . ALA A 1 81 ? 11.478 -15.479 0.076 1.00 56.34 81 ALA A C 1
ATOM 634 O O . ALA A 1 81 ? 11.762 -14.308 0.208 1.00 56.34 81 ALA A O 1
ATOM 635 N N . ASP A 1 82 ? 12.399 -16.432 0.204 1.00 56.22 82 ASP A N 1
ATOM 636 C CA . ASP A 1 82 ? 13.817 -16.196 0.538 1.00 56.22 82 ASP A CA 1
ATOM 637 C C . ASP A 1 82 ? 14.622 -15.434 -0.542 1.00 56.22 82 ASP A C 1
ATOM 639 O O . ASP A 1 82 ? 15.597 -14.756 -0.256 1.00 56.22 82 ASP A O 1
ATOM 643 N N . THR A 1 83 ? 14.211 -15.506 -1.811 1.00 52.84 83 THR A N 1
ATOM 644 C CA . THR A 1 83 ? 14.838 -14.749 -2.916 1.00 52.84 83 THR A CA 1
ATOM 645 C C . THR A 1 83 ? 14.267 -13.333 -3.037 1.00 52.84 83 THR A C 1
ATOM 647 O O . THR A 1 83 ? 14.755 -12.512 -3.811 1.00 52.84 83 THR A O 1
ATOM 650 N N . VAL A 1 84 ? 13.187 -13.073 -2.308 1.00 50.94 84 VAL A N 1
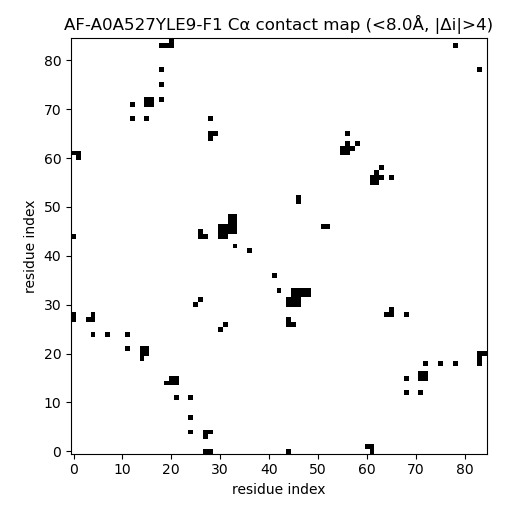ATOM 651 C CA . VAL A 1 84 ? 12.336 -11.897 -2.439 1.00 50.94 84 VAL A CA 1
ATOM 652 C C . VAL A 1 84 ? 12.483 -11.057 -1.156 1.00 50.94 84 VAL A C 1
ATOM 654 O O . VAL A 1 84 ? 12.781 -9.876 -1.272 1.00 50.94 84 VAL A O 1
ATOM 657 N N . PHE A 1 85 ? 12.415 -11.649 0.041 1.00 51.28 85 PHE A N 1
ATOM 658 C CA . PHE A 1 85 ? 12.430 -10.989 1.356 1.00 51.28 85 PHE A CA 1
ATOM 659 C C . PHE A 1 85 ? 13.766 -11.101 2.098 1.00 51.28 85 PHE A C 1
ATOM 661 O O . PHE A 1 85 ? 14.336 -12.212 2.124 1.00 51.28 85 PHE A O 1
#